Protein AF-A0A212DDV8-F1 (afdb_monomer_lite)

Foldseek 3Di:
DPVCVVPPCPLVVQLVLLLLLCLQADQKDAQQVNCVSSPNDDPVRSVVVCVVQVWDADPVRIIGRDDPVRNPDDDDSDDDDDPPPD

Secondary structure (DSSP, 8-state):
-HHHHTSTTHHHHHHHHHHHHHHHH-SEEEHHHHHHHTTS--HHHHHHHHHHHT-EE-TTSEEE---HHHHTS---SS----TT--

pLDDT: mean 84.07, std 13.75, range [50.91, 97.06]

Structure (mmCIF, N/CA/C/O backbone):
data_AF-A0A212DDV8-F1
#
_entry.id   AF-A0A212DDV8-F1
#
loop_
_atom_site.group_PDB
_atom_site.id
_atom_site.type_symbol
_atom_site.label_atom_id
_atom_site.label_alt_id
_atom_site.label_comp_id
_atom_site.label_asym_id
_atom_site.label_entity_id
_atom_site.label_seq_id
_atom_site.pdbx_PDB_ins_code
_atom_site.Cartn_x
_atom_site.Cartn_y
_atom_site.Cartn_z
_atom_site.occupancy
_atom_site.B_iso_or_equiv
_atom_site.auth_seq_id
_atom_site.auth_comp_id
_atom_site.auth_asym_id
_atom_site.auth_atom_id
_atom_site.pdbx_PDB_model_num
ATOM 1 N N . MET A 1 1 ? 4.913 -7.723 -23.334 1.00 56.72 1 MET A N 1
ATOM 2 C CA . MET A 1 1 ? 5.166 -6.777 -22.225 1.00 56.72 1 MET A CA 1
ATOM 3 C C . MET A 1 1 ? 5.739 -5.455 -22.753 1.00 56.72 1 MET A C 1
ATOM 5 O O . MET A 1 1 ? 5.558 -4.438 -22.104 1.00 56.72 1 MET A O 1
ATOM 9 N N . ASP A 1 2 ? 6.276 -5.436 -23.983 1.00 60.47 2 ASP A N 1
ATOM 10 C CA . ASP A 1 2 ? 6.942 -4.296 -24.645 1.00 60.47 2 ASP A CA 1
ATOM 11 C C . ASP A 1 2 ? 6.146 -2.993 -24.831 1.00 60.47 2 ASP A C 1
ATOM 13 O O . ASP A 1 2 ? 6.748 -1.937 -24.986 1.00 60.47 2 ASP A O 1
ATOM 17 N N . LEU A 1 3 ? 4.806 -3.013 -24.829 1.00 65.19 3 LEU A N 1
ATOM 18 C CA . LEU A 1 3 ? 4.026 -1.785 -25.068 1.00 65.19 3 LEU A CA 1
ATOM 19 C C . LEU A 1 3 ? 4.126 -0.786 -23.898 1.00 65.19 3 LEU A C 1
ATOM 21 O O . LEU A 1 3 ? 3.970 0.416 -24.096 1.00 65.19 3 LEU A O 1
ATOM 25 N N . LEU A 1 4 ? 4.371 -1.284 -22.683 1.00 65.38 4 LEU A N 1
ATOM 26 C CA . LEU A 1 4 ? 4.369 -0.481 -21.456 1.00 65.38 4 LEU A CA 1
ATOM 27 C C . LEU A 1 4 ? 5.771 -0.011 -21.047 1.00 65.38 4 LEU A C 1
ATOM 29 O O . LEU A 1 4 ? 5.886 0.975 -20.323 1.00 65.38 4 LEU A O 1
ATOM 33 N N . GLU A 1 5 ? 6.831 -0.661 -21.539 1.00 68.50 5 GLU A N 1
ATOM 34 C CA . GLU A 1 5 ? 8.224 -0.326 -21.199 1.00 68.50 5 GLU A CA 1
ATOM 35 C C . GLU A 1 5 ? 8.636 1.078 -21.668 1.00 68.50 5 GLU A C 1
ATOM 37 O O . GLU A 1 5 ? 9.499 1.710 -21.063 1.00 68.50 5 GLU A O 1
ATOM 42 N N . GLY A 1 6 ? 7.980 1.606 -22.707 1.00 76.44 6 GLY A N 1
ATOM 43 C CA . GLY A 1 6 ? 8.217 2.963 -23.204 1.00 76.44 6 GLY A CA 1
ATOM 44 C C . GLY A 1 6 ? 7.641 4.080 -22.325 1.00 76.44 6 GLY A C 1
ATOM 45 O O . GLY A 1 6 ? 7.938 5.250 -22.568 1.00 76.44 6 GLY A O 1
ATOM 46 N N . ILE A 1 7 ? 6.818 3.755 -21.319 1.00 84.31 7 ILE A N 1
ATOM 47 C CA . ILE A 1 7 ? 6.156 4.739 -20.454 1.00 84.31 7 ILE A CA 1
ATOM 48 C C . ILE A 1 7 ? 6.789 4.703 -19.062 1.00 84.31 7 ILE A C 1
ATOM 50 O O . ILE A 1 7 ? 6.399 3.932 -18.181 1.00 84.31 7 ILE A O 1
ATOM 54 N N . THR A 1 8 ? 7.757 5.591 -18.844 1.00 85.06 8 THR A N 1
ATOM 55 C CA . THR A 1 8 ? 8.423 5.757 -17.548 1.00 85.06 8 THR A CA 1
ATOM 56 C C . THR A 1 8 ? 7.404 5.973 -16.426 1.00 85.06 8 THR A C 1
ATOM 58 O O . THR A 1 8 ? 6.641 6.936 -16.440 1.00 85.06 8 THR A O 1
ATOM 61 N N . GLY A 1 9 ? 7.413 5.090 -15.424 1.00 87.06 9 GLY A N 1
ATOM 62 C CA . GLY A 1 9 ? 6.576 5.221 -14.226 1.00 87.06 9 GLY A CA 1
ATOM 63 C C . GLY A 1 9 ? 5.128 4.742 -14.375 1.00 87.06 9 GLY A C 1
ATOM 64 O O . GLY A 1 9 ? 4.337 4.951 -13.453 1.00 87.06 9 GLY A O 1
ATOM 65 N N . PHE A 1 10 ? 4.769 4.080 -15.481 1.00 88.50 10 PHE A N 1
ATOM 66 C CA . PHE A 1 10 ? 3.426 3.520 -15.670 1.00 88.50 10 PHE A CA 1
ATOM 67 C C . PHE A 1 10 ? 3.028 2.567 -14.533 1.00 88.50 10 PHE A C 1
ATOM 69 O O . PHE A 1 10 ? 2.008 2.777 -13.881 1.00 88.50 10 PHE A O 1
ATOM 76 N N . GLU A 1 11 ? 3.867 1.575 -14.223 1.00 90.56 11 GLU A N 1
ATOM 77 C CA . GLU A 1 11 ? 3.563 0.611 -13.159 1.00 90.56 11 GLU A CA 1
ATOM 78 C C . GLU A 1 11 ? 3.431 1.264 -11.777 1.00 90.56 11 GLU A C 1
ATOM 80 O O . GLU A 1 11 ? 2.548 0.907 -11.004 1.00 90.56 11 GLU A O 1
ATOM 85 N N . ASP A 1 12 ? 4.291 2.238 -11.453 1.00 92.44 12 ASP A N 1
ATOM 86 C CA . ASP A 1 12 ? 4.202 2.988 -10.192 1.00 92.44 12 ASP A CA 1
ATOM 87 C C . ASP A 1 12 ? 2.882 3.768 -10.109 1.00 92.44 12 ASP A C 1
ATOM 89 O O . ASP A 1 12 ? 2.268 3.842 -9.046 1.00 92.44 12 ASP A O 1
ATOM 93 N N . SER A 1 13 ? 2.404 4.298 -11.237 1.00 93.50 13 SER A N 1
ATOM 94 C CA . SER A 1 13 ? 1.135 5.028 -11.322 1.00 93.50 13 SER A CA 1
ATOM 95 C C . SER A 1 13 ? -0.067 4.103 -11.119 1.00 93.50 13 SER A C 1
ATOM 97 O O . SER A 1 13 ? -0.981 4.442 -10.366 1.00 93.50 13 SER A O 1
ATOM 99 N N . VAL A 1 14 ? -0.036 2.903 -11.703 1.00 94.12 14 VAL A N 1
ATOM 100 C CA . VAL A 1 14 ? -1.053 1.865 -11.470 1.00 94.12 14 VAL A CA 1
ATOM 101 C C . VAL A 1 14 ? -1.052 1.427 -10.004 1.00 94.12 14 VAL A C 1
ATOM 103 O O . VAL A 1 14 ? -2.100 1.429 -9.361 1.00 94.12 14 VAL A O 1
ATOM 106 N N . ARG A 1 15 ? 0.119 1.131 -9.428 1.00 95.69 15 ARG A N 1
ATOM 107 C CA . ARG A 1 15 ? 0.242 0.743 -8.011 1.00 95.69 15 ARG A CA 1
ATOM 108 C C . ARG A 1 15 ? -0.253 1.843 -7.071 1.00 95.69 15 ARG A C 1
ATOM 110 O O . ARG A 1 15 ? -0.949 1.544 -6.107 1.00 95.69 15 ARG A O 1
ATOM 117 N N . LYS A 1 16 ? 0.018 3.119 -7.372 1.00 94.81 16 LYS A N 1
ATOM 118 C CA . LYS A 1 16 ? -0.527 4.261 -6.613 1.00 94.81 16 LYS A CA 1
ATOM 119 C C . LYS A 1 16 ? -2.052 4.284 -6.606 1.00 94.81 16 LYS A C 1
ATOM 121 O O . LYS A 1 16 ? -2.638 4.530 -5.552 1.00 94.81 16 LYS A O 1
ATOM 126 N N . PHE A 1 17 ? -2.678 4.037 -7.757 1.00 93.62 17 PHE A N 1
ATOM 127 C CA . PHE A 1 17 ? -4.133 3.957 -7.864 1.00 93.62 17 PHE A CA 1
ATOM 128 C C . PHE A 1 17 ? -4.683 2.792 -7.035 1.00 93.62 17 PHE A C 1
ATOM 130 O O . PHE A 1 17 ? -5.590 2.987 -6.231 1.00 93.62 17 PHE A O 1
ATOM 137 N N . ILE A 1 18 ? -4.079 1.608 -7.143 1.00 95.44 18 ILE A N 1
ATOM 138 C CA . ILE A 1 18 ? -4.472 0.437 -6.347 1.00 95.44 18 ILE A CA 1
ATOM 139 C C . ILE A 1 18 ? -4.353 0.738 -4.849 1.00 95.44 18 ILE A C 1
ATOM 141 O O . ILE A 1 18 ? -5.309 0.520 -4.107 1.00 95.44 18 ILE A O 1
ATOM 145 N N . CYS A 1 19 ? -3.238 1.322 -4.399 1.00 95.06 19 CYS A N 1
ATOM 146 C CA . CYS A 1 19 ? -3.069 1.692 -2.996 1.00 95.06 19 CYS A CA 1
ATOM 147 C C . CYS A 1 19 ? -4.105 2.721 -2.519 1.00 95.06 19 CYS A C 1
ATOM 149 O O . CYS A 1 19 ? -4.555 2.650 -1.377 1.00 95.06 19 CYS A O 1
ATOM 151 N N . HIS A 1 20 ? -4.506 3.662 -3.378 1.00 90.69 20 HIS A N 1
ATOM 152 C CA . HIS A 1 20 ? -5.575 4.610 -3.067 1.00 90.69 20 HIS A CA 1
ATOM 153 C C . HIS A 1 20 ? -6.913 3.895 -2.837 1.00 90.69 20 HIS A C 1
ATOM 155 O O . HIS A 1 20 ? -7.566 4.133 -1.821 1.00 90.69 20 HIS A O 1
ATOM 161 N N . VAL A 1 21 ? -7.289 2.974 -3.730 1.00 91.75 21 VAL A N 1
ATOM 162 C CA . VAL A 1 21 ? -8.519 2.178 -3.592 1.00 91.75 21 VAL A CA 1
ATOM 163 C C . VAL A 1 21 ? -8.475 1.326 -2.321 1.00 91.75 21 VAL A C 1
ATOM 165 O O . VAL A 1 21 ? -9.445 1.311 -1.559 1.00 91.75 21 VAL A O 1
ATOM 168 N N . VAL A 1 22 ? -7.348 0.663 -2.041 1.00 93.81 22 VAL A N 1
ATOM 169 C CA . VAL A 1 22 ? -7.158 -0.139 -0.819 1.00 93.81 22 VAL A CA 1
ATOM 170 C C . VAL A 1 22 ? -7.312 0.727 0.433 1.00 93.81 22 VAL A C 1
ATOM 172 O O . VAL A 1 22 ? -8.056 0.353 1.336 1.00 93.81 22 VAL A O 1
ATOM 175 N N . GLY A 1 23 ? -6.707 1.920 0.447 1.00 90.88 23 GLY A N 1
ATOM 176 C CA . GLY A 1 23 ? -6.803 2.894 1.542 1.00 90.88 23 GLY A CA 1
ATOM 177 C C . GLY A 1 23 ? -8.217 3.402 1.846 1.00 90.88 23 GLY A C 1
ATOM 178 O O . GLY A 1 23 ? -8.449 3.994 2.900 1.00 90.88 23 GLY A O 1
ATOM 179 N N . ILE A 1 24 ? -9.166 3.195 0.930 1.00 87.94 24 ILE A N 1
ATOM 180 C CA . ILE A 1 24 ? -10.581 3.541 1.112 1.00 87.94 24 ILE A CA 1
ATOM 181 C C . ILE A 1 24 ? -11.406 2.317 1.521 1.00 87.94 24 ILE A C 1
ATOM 183 O O . ILE A 1 24 ? -12.345 2.446 2.302 1.00 87.94 24 ILE A O 1
ATOM 187 N N . THR A 1 25 ? -11.090 1.147 0.968 1.00 88.44 25 THR A N 1
ATOM 188 C CA . THR A 1 25 ? -11.978 -0.026 0.990 1.00 88.44 25 THR A CA 1
ATOM 189 C C . THR A 1 25 ? -11.641 -1.051 2.069 1.00 88.44 25 THR A C 1
ATOM 191 O O . THR A 1 25 ? -12.507 -1.852 2.418 1.00 88.44 25 THR A O 1
ATOM 194 N N . TYR A 1 26 ? -10.432 -1.013 2.635 1.00 89.25 26 TYR A N 1
ATOM 195 C CA . TYR A 1 26 ? -9.983 -1.966 3.649 1.00 89.25 26 TYR A CA 1
ATOM 196 C C . TYR A 1 26 ? -9.647 -1.275 4.973 1.00 89.25 26 TYR A C 1
ATOM 198 O O . TYR A 1 26 ? -9.048 -0.203 5.009 1.00 89.25 26 TYR A O 1
ATOM 206 N N . GLN A 1 27 ? -9.989 -1.943 6.076 1.00 90.56 27 GLN A N 1
ATOM 207 C CA . GLN A 1 27 ? -9.407 -1.662 7.394 1.00 90.56 27 GLN A CA 1
ATOM 208 C C . GLN A 1 27 ? -8.184 -2.550 7.638 1.00 90.56 27 GLN A C 1
ATOM 210 O O . GLN A 1 27 ? -7.152 -2.070 8.096 1.00 90.56 27 GLN A O 1
ATOM 215 N N . HIS A 1 28 ? -8.304 -3.832 7.280 1.00 93.06 28 HIS A N 1
ATOM 216 C CA . HIS A 1 28 ? -7.229 -4.817 7.290 1.00 93.06 28 HIS A CA 1
ATOM 217 C C . HIS A 1 28 ? -7.236 -5.573 5.962 1.00 93.06 28 HIS A C 1
ATOM 219 O O . HIS A 1 28 ? -8.310 -5.879 5.441 1.00 93.06 28 HIS A O 1
ATOM 225 N N . ILE A 1 29 ? -6.060 -5.881 5.423 1.00 95.38 29 ILE A N 1
ATOM 226 C CA . ILE A 1 29 ? -5.900 -6.701 4.217 1.00 95.38 29 ILE A CA 1
ATOM 227 C C . ILE A 1 29 ? -4.837 -7.768 4.457 1.00 95.38 29 ILE A C 1
ATOM 229 O O . ILE A 1 29 ? -3.843 -7.524 5.139 1.00 95.38 29 ILE A O 1
ATOM 233 N N . ASP A 1 30 ? -5.044 -8.961 3.908 1.00 95.50 30 ASP A N 1
ATOM 234 C CA . ASP A 1 30 ? -4.029 -10.007 3.946 1.00 95.50 30 ASP A CA 1
ATOM 235 C C . AS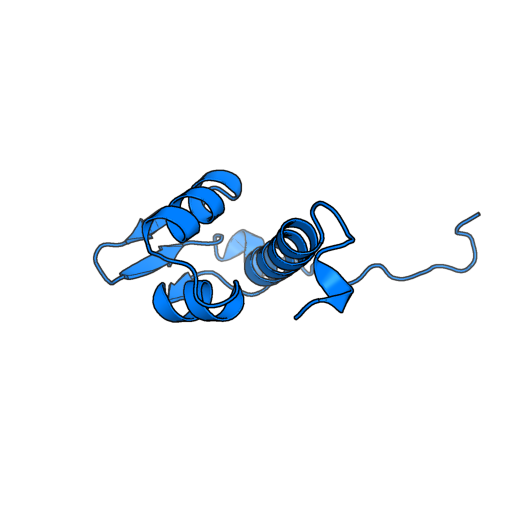P A 1 30 ? -2.773 -9.578 3.169 1.00 95.50 30 ASP A C 1
ATOM 237 O O . ASP A 1 30 ? -2.864 -8.990 2.083 1.00 95.50 30 ASP A O 1
ATOM 241 N N . ARG A 1 31 ? -1.589 -9.864 3.724 1.00 94.50 31 ARG A N 1
ATOM 242 C CA . ARG A 1 31 ? -0.304 -9.500 3.108 1.00 94.50 31 ARG A CA 1
ATOM 243 C C . ARG A 1 31 ? -0.160 -10.060 1.694 1.00 94.50 31 ARG A C 1
ATOM 245 O O . ARG A 1 31 ? 0.356 -9.357 0.825 1.00 94.50 31 ARG A O 1
ATOM 252 N N . TRP A 1 32 ? -0.563 -11.308 1.470 1.00 94.44 32 TRP A N 1
ATOM 253 C CA . TRP A 1 32 ? -0.422 -11.966 0.173 1.00 94.44 32 TRP A CA 1
ATOM 254 C C . TRP A 1 32 ? -1.385 -11.373 -0.843 1.00 94.44 32 TRP A C 1
ATOM 256 O O . TRP A 1 32 ? -0.974 -11.094 -1.966 1.00 94.44 32 TRP A O 1
ATOM 266 N N . LEU A 1 33 ? -2.613 -11.065 -0.421 1.00 96.06 33 LEU A N 1
ATOM 267 C CA . LEU A 1 33 ? -3.586 -10.402 -1.285 1.00 96.06 33 LEU A CA 1
ATOM 268 C C . LEU A 1 33 ? -3.094 -9.023 -1.751 1.00 96.06 33 LEU A C 1
ATOM 270 O O . LEU A 1 33 ? -3.209 -8.693 -2.929 1.00 96.06 33 LEU A O 1
ATOM 274 N N . LEU A 1 34 ? -2.502 -8.221 -0.857 1.00 96.12 34 LEU A N 1
ATOM 275 C CA . LEU A 1 34 ? -1.945 -6.921 -1.245 1.00 96.12 34 LEU A CA 1
ATOM 276 C C . LEU A 1 34 ? -0.749 -7.067 -2.203 1.00 96.12 34 LEU A C 1
ATOM 278 O O . LEU A 1 34 ? -0.605 -6.266 -3.126 1.00 96.12 34 LEU A O 1
ATOM 282 N N . ALA A 1 35 ? 0.101 -8.077 -2.001 1.00 96.81 35 ALA A N 1
ATOM 283 C CA . ALA A 1 35 ? 1.229 -8.355 -2.890 1.00 96.81 35 ALA A CA 1
ATOM 284 C C . ALA A 1 35 ? 0.764 -8.729 -4.305 1.00 96.81 35 ALA A C 1
ATOM 286 O O . ALA A 1 35 ? 1.288 -8.176 -5.273 1.00 96.81 35 ALA A O 1
ATOM 287 N N . GLU A 1 36 ? -0.239 -9.606 -4.403 1.00 97.06 36 GLU A N 1
ATOM 288 C CA . GLU A 1 36 ? -0.859 -10.040 -5.661 1.00 97.06 36 GLU A CA 1
ATOM 289 C C . GLU A 1 36 ? -1.479 -8.846 -6.398 1.00 97.06 36 GLU A C 1
ATOM 291 O O . GLU A 1 36 ? -1.154 -8.584 -7.557 1.00 97.06 36 GLU A O 1
ATOM 296 N N . MET A 1 37 ? -2.284 -8.033 -5.701 1.00 95.44 37 MET A N 1
ATOM 297 C CA . MET A 1 37 ? -2.917 -6.842 -6.282 1.00 95.44 37 MET A CA 1
ATOM 298 C C . MET A 1 37 ? -1.901 -5.834 -6.837 1.00 95.44 37 MET A C 1
ATOM 300 O O . MET A 1 37 ? -2.189 -5.156 -7.818 1.00 95.44 37 MET A O 1
ATOM 304 N N . LEU A 1 38 ? -0.709 -5.724 -6.242 1.00 96.00 38 LEU A N 1
ATOM 305 C CA . LEU A 1 38 ? 0.346 -4.809 -6.698 1.00 96.00 38 LEU A CA 1
ATOM 306 C C . LEU A 1 38 ? 1.261 -5.401 -7.789 1.00 96.00 38 LEU A C 1
ATOM 308 O O . LEU A 1 38 ? 2.253 -4.760 -8.170 1.00 96.00 38 LEU A O 1
ATOM 312 N N . GLY A 1 39 ? 0.909 -6.576 -8.315 1.00 95.31 39 GLY A N 1
ATOM 313 C CA . GLY A 1 39 ? 1.623 -7.275 -9.381 1.00 95.31 39 GLY A CA 1
ATOM 314 C C . GLY A 1 39 ? 2.710 -8.199 -8.846 1.00 95.31 39 GLY A C 1
ATOM 315 O O . GLY A 1 39 ? 3.871 -8.038 -9.216 1.00 95.31 39 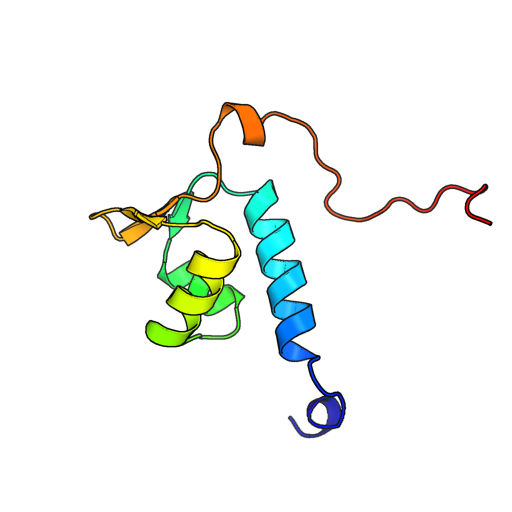GLY A O 1
ATOM 316 N N . ASP A 1 40 ? 2.329 -9.117 -7.955 1.00 95.94 40 ASP A N 1
ATOM 317 C CA . ASP A 1 40 ? 3.185 -10.164 -7.376 1.00 95.94 40 ASP A CA 1
ATOM 318 C C . ASP A 1 40 ? 4.500 -9.634 -6.788 1.00 95.94 40 ASP A C 1
ATOM 320 O O . ASP A 1 40 ? 5.597 -10.147 -7.033 1.00 95.94 40 ASP A O 1
ATOM 324 N N . LEU A 1 41 ? 4.396 -8.561 -6.000 1.00 95.31 41 LEU A N 1
ATOM 325 C CA . LEU A 1 41 ? 5.565 -7.936 -5.389 1.00 95.31 41 LEU A CA 1
ATOM 326 C C . LEU A 1 41 ? 6.267 -8.872 -4.403 1.00 95.31 41 LEU A C 1
ATOM 328 O O . LEU A 1 41 ? 5.646 -9.536 -3.573 1.00 95.31 41 LEU A O 1
ATOM 332 N N . THR A 1 42 ? 7.598 -8.824 -4.415 1.00 95.81 42 THR A N 1
ATOM 333 C CA . THR A 1 42 ? 8.404 -9.441 -3.357 1.00 95.81 42 THR A CA 1
ATOM 334 C C . THR A 1 42 ? 8.161 -8.763 -2.009 1.00 95.81 42 THR A C 1
ATOM 336 O O . THR A 1 42 ? 7.755 -7.601 -1.926 1.00 95.81 42 THR A O 1
ATOM 339 N N . ASP A 1 43 ? 8.497 -9.464 -0.926 1.00 92.69 43 ASP A N 1
ATOM 340 C CA . ASP A 1 43 ? 8.330 -8.962 0.440 1.00 92.69 43 ASP A CA 1
ATOM 341 C C . ASP A 1 43 ? 9.006 -7.600 0.688 1.00 92.69 43 ASP A C 1
ATOM 343 O O . ASP A 1 43 ? 8.474 -6.733 1.385 1.00 92.69 43 ASP A O 1
ATOM 347 N N . SER A 1 44 ? 10.186 -7.399 0.095 1.00 94.94 44 SER A N 1
ATOM 348 C CA . SER A 1 44 ? 10.951 -6.157 0.210 1.00 94.94 44 SER A CA 1
ATOM 349 C C . SER A 1 44 ? 10.288 -5.008 -0.546 1.00 94.94 44 SER A C 1
ATOM 351 O O . SER A 1 44 ? 10.196 -3.904 -0.012 1.00 94.94 44 SER A O 1
ATOM 353 N N . GLN A 1 45 ? 9.781 -5.262 -1.754 1.00 95.75 45 GLN A N 1
ATOM 354 C CA . GLN A 1 45 ? 9.055 -4.269 -2.546 1.00 95.75 45 GLN A CA 1
ATOM 355 C C . GLN A 1 45 ? 7.736 -3.890 -1.873 1.00 95.75 45 GLN A C 1
ATOM 357 O O . GLN A 1 45 ? 7.427 -2.704 -1.767 1.00 95.75 45 GLN A O 1
ATOM 362 N N . LEU A 1 46 ? 6.990 -4.869 -1.355 1.00 95.75 46 LEU A N 1
ATOM 363 C CA . LEU A 1 46 ? 5.745 -4.625 -0.632 1.00 95.75 46 LEU A CA 1
ATOM 364 C C . LEU A 1 46 ? 5.971 -3.709 0.580 1.00 95.75 46 LEU A C 1
ATOM 366 O O . LEU A 1 46 ? 5.233 -2.743 0.764 1.00 95.75 46 LEU A O 1
ATOM 370 N N . LYS A 1 47 ? 7.036 -3.942 1.360 1.00 95.06 47 LYS A N 1
ATOM 371 C CA . LYS A 1 47 ? 7.407 -3.087 2.503 1.00 95.06 47 LYS A CA 1
ATOM 372 C C . LYS A 1 47 ? 7.639 -1.624 2.113 1.00 95.06 47 LYS A C 1
ATOM 374 O O . LYS A 1 47 ? 7.264 -0.736 2.877 1.00 95.06 47 LYS A O 1
ATOM 379 N N . VAL A 1 48 ? 8.214 -1.354 0.938 1.00 96.44 48 VAL A N 1
ATOM 380 C CA . VAL A 1 48 ? 8.396 0.022 0.431 1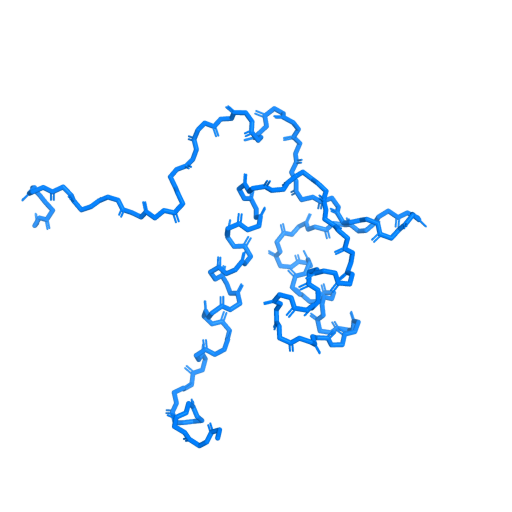.00 96.44 48 VAL A CA 1
ATOM 381 C C . VAL A 1 48 ? 7.043 0.701 0.212 1.00 96.44 48 VAL A C 1
ATOM 383 O O . VAL A 1 48 ? 6.854 1.847 0.623 1.00 96.44 48 VAL A O 1
ATOM 386 N N . TRP A 1 49 ? 6.082 -0.010 -0.381 1.00 96.38 49 TRP A N 1
ATOM 387 C CA . TRP A 1 49 ? 4.729 0.506 -0.595 1.00 96.38 49 TRP A CA 1
ATOM 388 C C . TRP A 1 49 ? 3.973 0.698 0.716 1.00 96.38 49 TRP A C 1
ATOM 390 O O . TRP A 1 49 ? 3.409 1.766 0.932 1.00 96.38 49 TRP A O 1
ATOM 400 N N . MET A 1 50 ? 4.037 -0.267 1.632 1.00 95.62 50 MET A N 1
ATOM 401 C CA . MET A 1 50 ? 3.437 -0.136 2.962 1.00 95.62 50 MET A CA 1
ATOM 402 C C . MET A 1 50 ? 3.971 1.096 3.702 1.00 95.62 50 MET A C 1
ATOM 404 O O . MET A 1 50 ? 3.193 1.910 4.192 1.00 95.62 50 MET A O 1
ATOM 408 N N . SER A 1 51 ? 5.294 1.295 3.705 1.00 95.50 51 SER A N 1
ATOM 409 C CA . SER A 1 51 ? 5.920 2.452 4.354 1.00 95.50 51 SER A CA 1
ATOM 410 C C . SER A 1 51 ? 5.487 3.784 3.740 1.00 95.50 51 SER A C 1
ATOM 412 O O . SER A 1 51 ? 5.370 4.770 4.461 1.00 95.50 51 SER A O 1
ATOM 414 N N . LYS A 1 52 ? 5.253 3.832 2.425 1.00 95.06 52 LYS A N 1
ATOM 415 C CA . LYS A 1 52 ? 4.817 5.043 1.713 1.00 95.06 52 LYS A CA 1
ATOM 416 C C . LYS A 1 52 ? 3.389 5.459 2.078 1.00 95.06 52 LYS A C 1
ATOM 418 O O . LYS A 1 52 ? 3.086 6.647 2.037 1.00 95.06 52 LYS A O 1
ATOM 423 N N . TYR A 1 53 ? 2.542 4.495 2.431 1.00 94.00 53 TYR A N 1
ATOM 424 C CA . TYR A 1 53 ? 1.134 4.710 2.780 1.00 94.00 53 TYR A CA 1
ATOM 425 C C . TYR A 1 53 ? 0.855 4.611 4.289 1.00 94.00 53 TYR A C 1
ATOM 427 O O . TYR A 1 53 ? -0.290 4.744 4.706 1.00 94.00 53 TYR A O 1
ATOM 435 N N . GLY A 1 54 ? 1.890 4.425 5.117 1.00 93.19 54 GLY A N 1
ATOM 436 C CA . GLY A 1 54 ? 1.753 4.353 6.574 1.00 93.19 54 GLY A CA 1
ATOM 437 C C . GLY A 1 54 ? 1.098 3.065 7.079 1.00 93.19 54 GLY A C 1
ATOM 438 O O . GLY A 1 54 ? 0.539 3.058 8.171 1.00 93.19 54 GLY A O 1
ATOM 439 N N . TRP A 1 55 ? 1.154 1.985 6.299 1.00 95.31 55 TRP A N 1
ATOM 440 C CA . TRP A 1 55 ? 0.559 0.699 6.656 1.00 95.31 55 TRP A CA 1
ATOM 441 C C . TRP A 1 55 ? 1.537 -0.177 7.435 1.00 95.31 55 TRP A C 1
ATOM 443 O O . TRP A 1 55 ? 2.728 -0.246 7.114 1.00 95.31 55 TRP A O 1
ATOM 453 N N . SER A 1 56 ? 1.031 -0.890 8.436 1.00 91.56 56 SER A N 1
ATOM 454 C CA . SER A 1 56 ? 1.810 -1.791 9.288 1.00 91.56 56 SER A CA 1
ATOM 455 C C . SER A 1 56 ? 1.225 -3.197 9.257 1.00 91.56 56 SER A C 1
ATOM 457 O O . SER A 1 56 ? 0.014 -3.369 9.185 1.00 91.56 56 SER A O 1
ATOM 459 N N . ALA A 1 57 ? 2.089 -4.211 9.296 1.00 89.94 57 ALA A N 1
ATOM 460 C CA . ALA A 1 57 ? 1.647 -5.590 9.474 1.00 89.94 57 ALA A CA 1
ATOM 461 C C . ALA A 1 57 ? 1.565 -5.928 10.966 1.00 89.94 57 ALA A C 1
ATOM 463 O O . ALA A 1 57 ? 2.431 -5.506 11.737 1.00 89.94 57 ALA A O 1
ATOM 464 N N . ASP A 1 58 ? 0.562 -6.707 11.347 1.00 85.69 58 ASP A N 1
ATOM 465 C CA . ASP A 1 58 ? 0.482 -7.350 12.651 1.00 85.69 58 ASP A CA 1
ATOM 466 C C . ASP A 1 58 ? 1.180 -8.725 12.657 1.00 85.6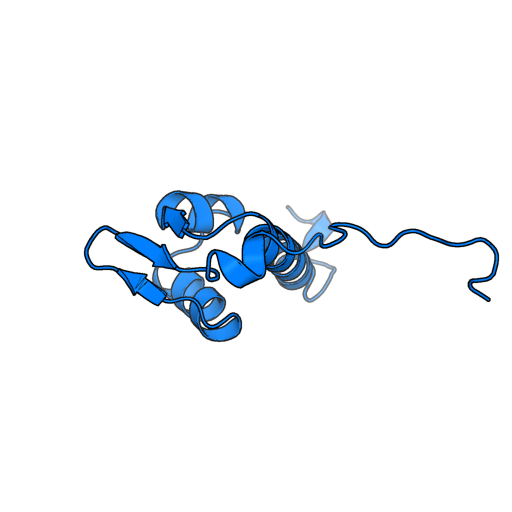9 58 ASP A C 1
ATOM 468 O O . ASP A 1 58 ? 1.673 -9.217 11.637 1.00 85.69 58 ASP A O 1
ATOM 472 N N . GLU A 1 59 ? 1.238 -9.352 13.833 1.00 81.06 59 GLU A N 1
ATOM 473 C CA . GLU A 1 59 ? 1.857 -10.671 14.030 1.00 81.06 59 GLU A CA 1
ATOM 474 C C . GLU A 1 59 ? 1.103 -11.808 13.318 1.00 81.06 59 GLU A C 1
ATOM 476 O O . GLU A 1 59 ? 1.667 -12.881 13.106 1.00 81.06 59 GLU A O 1
ATOM 481 N N . SER A 1 60 ? -0.153 -11.579 12.925 1.00 83.88 60 SER A N 1
ATOM 482 C CA . SER A 1 60 ? -0.994 -12.552 12.222 1.00 83.88 60 SER A CA 1
ATOM 483 C C . SER A 1 60 ? -0.822 -12.516 10.700 1.00 83.88 60 SER A C 1
ATOM 485 O O . SER A 1 60 ? -1.350 -13.378 10.001 1.00 83.88 60 SER A O 1
ATOM 487 N N . GLY A 1 61 ? -0.049 -11.554 10.184 1.00 84.62 61 GLY A N 1
ATOM 488 C CA . GLY A 1 61 ? 0.160 -11.365 8.751 1.00 84.62 61 GLY A CA 1
ATOM 489 C C . GLY A 1 61 ? -0.891 -10.476 8.083 1.00 84.62 61 GLY A C 1
ATOM 490 O O . GLY A 1 61 ? -0.856 -10.334 6.859 1.00 84.62 61 GLY A O 1
ATOM 491 N N . GLN A 1 62 ? -1.779 -9.839 8.851 1.00 92.56 62 GLN A N 1
ATOM 492 C CA . GLN A 1 62 ? -2.690 -8.826 8.327 1.00 92.56 62 GLN A CA 1
ATOM 493 C C . GLN A 1 62 ? -2.031 -7.452 8.336 1.00 92.56 62 GLN A C 1
ATOM 495 O O . GLN A 1 62 ? -1.258 -7.104 9.226 1.00 92.56 62 GLN A O 1
ATOM 500 N N . ILE A 1 63 ? -2.331 -6.658 7.318 1.00 94.75 63 ILE A N 1
ATOM 501 C CA . ILE A 1 63 ? -1.854 -5.289 7.178 1.00 94.75 63 ILE A CA 1
ATOM 502 C C . ILE A 1 63 ? -2.974 -4.349 7.597 1.00 94.75 63 ILE A C 1
ATOM 504 O O . ILE A 1 63 ? -4.042 -4.352 6.986 1.00 94.75 63 ILE A O 1
ATOM 508 N N . PHE A 1 64 ? -2.710 -3.524 8.605 1.00 93.50 64 PHE A N 1
ATOM 509 C CA . PHE A 1 64 ? -3.573 -2.424 9.000 1.00 93.50 64 PHE A CA 1
ATOM 510 C C . PHE A 1 64 ? -3.489 -1.287 7.976 1.00 93.50 64 PHE A C 1
ATOM 512 O O . PHE A 1 64 ? -2.402 -0.794 7.661 1.00 93.50 64 PHE A O 1
ATOM 519 N N . ILE A 1 65 ? -4.652 -0.870 7.476 1.00 93.00 65 ILE A N 1
ATOM 520 C CA . ILE A 1 65 ? -4.808 0.151 6.437 1.00 93.00 65 ILE A CA 1
ATOM 521 C C . ILE A 1 65 ? -5.354 1.453 7.024 1.00 93.00 65 ILE A C 1
ATOM 523 O O . ILE A 1 65 ? -4.725 2.500 6.887 1.00 93.00 65 ILE A O 1
ATOM 527 N N . CYS A 1 66 ? -6.522 1.401 7.668 1.00 84.69 66 CYS A N 1
ATOM 528 C CA . CYS A 1 66 ? -7.154 2.554 8.309 1.00 84.69 66 CYS A CA 1
ATOM 529 C C . CYS A 1 66 ? -8.131 2.112 9.410 1.00 84.69 66 CYS A C 1
ATOM 531 O O . CYS A 1 66 ? -8.591 0.967 9.436 1.00 84.69 66 CYS A O 1
ATOM 533 N N . SER A 1 67 ? -8.447 3.017 10.340 1.00 75.88 67 SER A N 1
ATOM 534 C CA . SER A 1 67 ? -9.359 2.726 11.452 1.00 75.88 67 SER A CA 1
ATOM 535 C C . SER A 1 67 ? -10.826 2.723 11.007 1.00 75.88 67 SER A C 1
ATOM 537 O O . SER A 1 67 ? -11.212 3.344 10.012 1.00 75.88 67 SER A O 1
ATOM 539 N N . GLN A 1 68 ? -11.685 2.052 11.782 1.00 59.22 68 GLN A N 1
ATOM 540 C CA . GLN A 1 68 ? -13.114 1.958 11.480 1.00 59.22 68 GLN A CA 1
ATOM 541 C C . GLN A 1 68 ? -13.782 3.338 11.341 1.00 59.22 68 GLN A C 1
ATOM 543 O O . GLN A 1 68 ? -14.575 3.533 10.422 1.00 59.22 68 GLN A O 1
ATOM 548 N N . GLU A 1 69 ? -13.406 4.313 12.173 1.00 60.69 69 GLU A N 1
ATOM 549 C CA . GLU A 1 69 ? -13.927 5.689 12.134 1.00 60.69 69 GLU A CA 1
ATOM 550 C C . GLU A 1 69 ? -13.593 6.440 10.833 1.00 60.69 69 GLU A C 1
ATOM 552 O O . GLU A 1 69 ? -14.341 7.323 10.404 1.00 60.69 69 GLU A O 1
ATOM 557 N N . GLU A 1 70 ? -12.492 6.085 10.169 1.00 61.03 70 GLU A N 1
ATOM 558 C CA . GLU A 1 70 ? -12.132 6.635 8.861 1.00 61.03 70 GLU A CA 1
ATOM 559 C C . GLU A 1 70 ? -12.782 5.882 7.698 1.00 61.03 70 GLU A C 1
ATOM 561 O O . GLU A 1 70 ? -13.065 6.500 6.669 1.00 61.03 70 GLU A O 1
ATOM 566 N N . SER A 1 71 ? -13.053 4.584 7.866 1.00 59.47 71 SER A N 1
ATOM 567 C CA . SER A 1 71 ? -13.686 3.733 6.846 1.00 59.47 71 SER A CA 1
ATOM 568 C C . SER A 1 71 ? -15.194 3.967 6.681 1.00 59.47 71 SER A C 1
ATOM 570 O O . SER A 1 71 ? -15.744 3.725 5.612 1.00 59.47 71 SER A O 1
ATOM 572 N N . ILE A 1 72 ? -15.877 4.470 7.719 1.00 61.06 72 ILE A N 1
ATOM 573 C CA . ILE A 1 72 ? -17.319 4.779 7.672 1.00 61.06 72 ILE A CA 1
ATOM 574 C C . ILE A 1 72 ? -17.632 6.097 6.951 1.00 61.06 72 ILE A C 1
ATOM 576 O O . ILE A 1 72 ? -18.792 6.370 6.639 1.00 61.06 72 ILE A O 1
ATOM 580 N N . LYS A 1 73 ? -16.619 6.938 6.698 1.00 63.97 73 LYS A N 1
ATOM 581 C CA . LYS A 1 73 ? -16.801 8.197 5.969 1.00 63.97 73 LYS A CA 1
ATOM 582 C C . LYS A 1 73 ? -16.934 7.882 4.476 1.00 63.97 73 LYS A C 1
ATOM 584 O O . LYS A 1 73 ? -16.023 7.268 3.923 1.00 63.97 73 LYS A O 1
ATOM 589 N N . PRO A 1 74 ? -18.015 8.310 3.798 1.00 6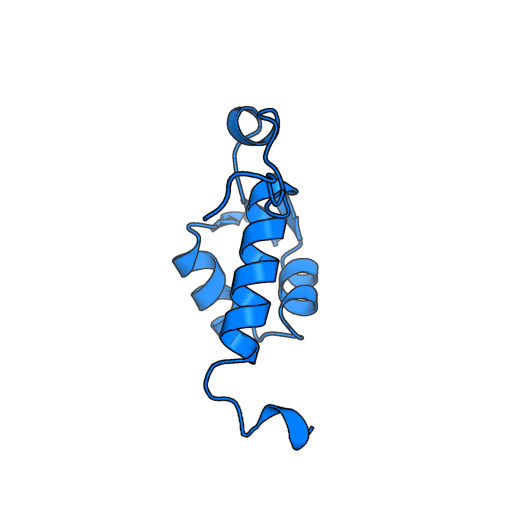3.00 74 PRO A N 1
ATOM 590 C CA . PRO A 1 74 ? -18.162 8.064 2.370 1.00 63.00 74 PRO A CA 1
ATOM 591 C C . PRO A 1 74 ? -17.039 8.778 1.608 1.00 63.00 74 PRO A C 1
ATOM 593 O O . PRO A 1 74 ? -16.892 9.997 1.702 1.00 63.00 74 PRO A O 1
ATOM 596 N N . LYS A 1 75 ? -16.240 8.014 0.859 1.00 68.12 75 LYS A N 1
ATOM 597 C CA . LYS A 1 75 ? -15.174 8.518 -0.014 1.00 68.12 75 LYS A CA 1
ATOM 598 C C . LYS A 1 75 ? -15.478 8.087 -1.447 1.00 68.12 75 LYS A C 1
ATOM 600 O O . LYS A 1 75 ? -15.773 6.919 -1.695 1.00 68.12 75 LYS A O 1
ATOM 605 N N . ASN A 1 76 ? -15.427 9.029 -2.386 1.00 66.06 76 ASN A N 1
ATOM 606 C CA . ASN A 1 76 ? -15.551 8.705 -3.805 1.00 66.06 76 ASN A CA 1
ATOM 607 C C . ASN A 1 76 ? -14.262 8.010 -4.264 1.00 66.06 76 ASN A C 1
ATOM 609 O O . ASN A 1 76 ? -13.175 8.526 -4.031 1.00 66.06 76 ASN A O 1
ATOM 613 N N . ILE A 1 77 ? -14.397 6.845 -4.899 1.00 62.12 77 ILE A N 1
ATOM 614 C CA . ILE A 1 77 ? -13.262 6.049 -5.404 1.00 62.12 77 ILE A CA 1
ATOM 615 C C . ILE A 1 77 ? -12.761 6.588 -6.757 1.00 62.12 77 ILE A C 1
ATOM 617 O O . ILE A 1 77 ? -11.606 6.393 -7.124 1.00 62.12 77 ILE A O 1
ATOM 621 N N . VAL A 1 78 ? -13.629 7.281 -7.496 1.00 62.06 78 VAL A N 1
ATOM 622 C CA . VAL A 1 78 ? -13.330 7.904 -8.788 1.00 62.06 78 VAL A CA 1
ATOM 623 C C . VAL A 1 78 ? -13.881 9.326 -8.760 1.00 62.06 78 VAL A C 1
ATOM 625 O O . VAL A 1 78 ? -14.970 9.549 -8.218 1.00 62.06 78 VAL A O 1
ATOM 628 N N . GLU A 1 79 ? -13.131 10.281 -9.314 1.00 63.06 79 GLU A N 1
ATOM 629 C CA . GLU A 1 79 ? -13.618 11.648 -9.506 1.00 63.06 79 GLU A CA 1
ATOM 630 C C . GLU A 1 79 ? -14.918 11.648 -10.314 1.00 63.06 79 GLU A C 1
ATOM 632 O O . GLU A 1 79 ? -15.062 10.943 -11.316 1.00 63.06 79 GLU A O 1
ATOM 637 N N . LYS A 1 80 ? -15.880 12.451 -9.859 1.00 73.50 80 LYS A N 1
ATOM 638 C CA . LYS A 1 80 ? -17.056 12.789 -10.654 1.00 73.50 80 LYS A CA 1
ATOM 639 C C . LYS A 1 80 ? -16.706 14.035 -11.451 1.00 73.50 80 LYS A C 1
ATOM 641 O O . LYS A 1 80 ? -16.207 14.997 -10.882 1.00 73.50 80 LYS A O 1
ATOM 646 N N . ILE A 1 81 ? -16.946 13.985 -12.754 1.00 67.75 81 ILE A N 1
ATOM 647 C CA . ILE A 1 81 ? -16.790 15.149 -13.619 1.00 67.75 81 ILE A CA 1
ATOM 648 C C . ILE A 1 81 ? -18.099 15.932 -13.528 1.00 67.75 81 ILE A C 1
ATOM 650 O O . ILE A 1 81 ? -19.143 15.426 -13.948 1.00 67.75 81 ILE A O 1
ATOM 654 N N . ASP A 1 82 ? -18.042 17.130 -12.954 1.00 66.81 82 ASP A N 1
ATOM 655 C CA . ASP A 1 82 ? -19.168 18.061 -12.912 1.00 66.81 82 ASP A CA 1
ATOM 656 C C . ASP A 1 82 ? -19.095 19.010 -14.117 1.00 66.81 82 ASP A C 1
ATOM 658 O O . ASP A 1 82 ? -18.010 19.357 -14.585 1.00 66.81 82 ASP A O 1
ATOM 662 N N . PHE A 1 83 ? -20.254 19.415 -14.642 1.00 66.25 83 PHE A N 1
ATOM 663 C CA . PHE A 1 83 ? -20.369 20.158 -15.907 1.00 66.25 83 PHE A CA 1
ATOM 664 C C . PHE A 1 83 ? -19.654 21.525 -15.896 1.00 66.25 83 PHE A C 1
ATOM 666 O O . P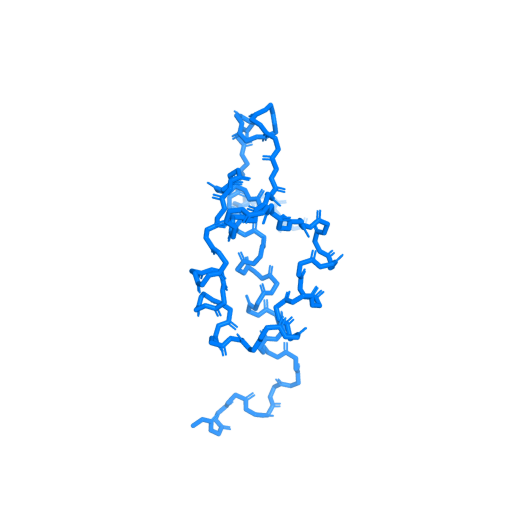HE A 1 83 ? -19.305 22.030 -16.955 1.00 66.25 83 PHE A O 1
ATOM 673 N N . ASP A 1 84 ? -19.392 22.079 -14.710 1.00 71.25 84 ASP A N 1
ATOM 674 C CA . ASP A 1 84 ? -18.723 23.371 -14.506 1.00 71.25 84 ASP A CA 1
ATOM 675 C C . ASP A 1 84 ? -17.196 23.251 -14.306 1.00 71.25 84 ASP A C 1
ATOM 677 O O . ASP A 1 84 ? -16.556 24.192 -13.843 1.00 71.25 84 ASP A O 1
ATOM 681 N N . SER A 1 85 ? -16.598 22.091 -14.606 1.00 58.28 85 SER A N 1
ATOM 682 C CA . SER A 1 85 ? -15.150 21.859 -14.468 1.00 58.28 85 SER A CA 1
ATOM 683 C C . SER A 1 85 ? -14.364 22.430 -15.664 1.00 58.28 85 SER A C 1
ATOM 685 O O . SER A 1 85 ? -13.709 21.678 -16.386 1.00 58.28 85 SER A O 1
ATOM 687 N N . GLU A 1 86 ? -14.452 23.745 -15.888 1.00 50.91 86 GLU A N 1
ATOM 688 C CA . GLU A 1 86 ? -13.554 24.534 -16.758 1.00 50.91 86 GLU A CA 1
ATOM 689 C C . GLU A 1 86 ? -12.846 25.646 -15.972 1.00 50.91 86 GLU A C 1
ATOM 691 O O . GLU A 1 86 ? -13.506 26.328 -15.153 1.00 50.91 86 GLU A O 1
#

InterPro domains:
  IPR009374 Eukaryotic translation initiation factor 3 subunit K [PTHR13022] (2-85)
  IPR033464 CSN8/PSMD8/EIF3K [PF10075] (4-76)
  IPR036388 Winged helix-like DNA-binding domain superfamily [G3DSA:1.10.10.10] (1-86)
  IPR036390 Winged helix DNA-binding domain superfamily [SSF46785] (8-84)

Organism: Cervus elaphus hippelaphus (NCBI:txid46360)

Sequence (86 aa):
MDLLEGITGFEDSVRKFICHVVGITYQHIDRWLLAEMLGDLTDSQLKVWMSKYGWSADESGQIFICSQEESIKPKNIVEKIDFDSE

Radius of gyration: 15.27 Å; chains: 1; bounding box: 31×37×39 Å